Protein AF-H6LET1-F1 (afdb_monomer_lite)

Structure (mmCIF, N/CA/C/O backbone):
data_AF-H6LET1-F1
#
_entry.id   AF-H6LET1-F1
#
loop_
_atom_site.group_PDB
_atom_site.id
_atom_site.type_symbol
_atom_site.label_atom_id
_atom_site.label_alt_id
_atom_site.label_comp_id
_atom_site.label_asym_id
_atom_site.label_entity_id
_atom_site.label_seq_id
_atom_site.pdbx_PDB_ins_code
_atom_site.Cartn_x
_atom_site.Cartn_y
_atom_site.Cartn_z
_atom_site.occupancy
_atom_site.B_iso_or_equiv
_atom_site.auth_seq_id
_atom_site.auth_comp_id
_atom_site.auth_asym_id
_atom_site.auth_atom_id
_atom_site.pdbx_PDB_model_num
ATOM 1 N N . MET A 1 1 ? -11.567 -10.911 2.729 1.00 86.12 1 MET A N 1
ATOM 2 C CA . MET A 1 1 ? -10.219 -10.316 2.566 1.00 86.12 1 MET A CA 1
ATOM 3 C C . MET A 1 1 ? -9.658 -10.452 1.151 1.00 86.12 1 MET A C 1
ATOM 5 O O . MET A 1 1 ? -9.311 -9.421 0.595 1.00 86.12 1 MET A O 1
ATOM 9 N N . ARG A 1 2 ? -9.629 -11.649 0.533 1.00 95.81 2 ARG A N 1
ATOM 10 C CA . ARG A 1 2 ? -9.085 -11.860 -0.831 1.00 95.81 2 ARG A CA 1
ATOM 11 C C . ARG A 1 2 ? -9.557 -10.836 -1.877 1.00 95.81 2 ARG A C 1
ATOM 13 O O . ARG A 1 2 ? -8.729 -10.196 -2.505 1.00 95.81 2 ARG A O 1
ATOM 20 N N . ILE A 1 3 ? -10.872 -10.638 -2.006 1.00 97.50 3 ILE A N 1
ATOM 21 C CA . ILE A 1 3 ? -11.460 -9.748 -3.029 1.00 97.50 3 ILE A CA 1
ATOM 22 C C . ILE A 1 3 ? -10.980 -8.296 -2.866 1.00 97.50 3 ILE A C 1
ATOM 24 O O . ILE A 1 3 ? -10.558 -7.670 -3.833 1.00 97.50 3 ILE A O 1
ATOM 28 N N . LEU A 1 4 ? -10.995 -7.766 -1.638 1.00 95.25 4 LEU A N 1
ATOM 29 C CA . LEU A 1 4 ? -10.531 -6.401 -1.358 1.00 95.25 4 LEU A CA 1
ATOM 30 C C . LEU A 1 4 ? -9.031 -6.252 -1.623 1.00 95.25 4 LEU A C 1
ATOM 32 O O . LEU A 1 4 ? -8.590 -5.218 -2.116 1.00 95.25 4 LEU A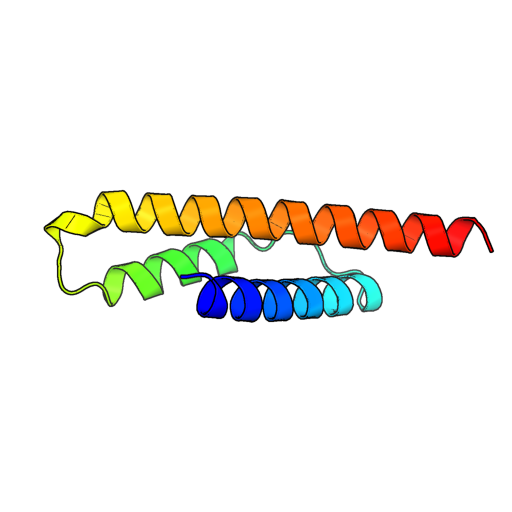 O 1
ATOM 36 N N . PHE A 1 5 ? -8.250 -7.291 -1.325 1.00 94.75 5 PHE A N 1
ATOM 37 C CA . PHE A 1 5 ? -6.826 -7.313 -1.628 1.00 94.75 5 PHE A CA 1
ATOM 38 C C . PHE A 1 5 ? -6.568 -7.271 -3.143 1.00 94.75 5 PHE A C 1
ATOM 40 O O . PHE A 1 5 ? -5.803 -6.423 -3.595 1.00 94.75 5 PHE A O 1
ATOM 47 N N . GLU A 1 6 ? -7.247 -8.110 -3.932 1.00 96.38 6 GLU A N 1
ATOM 48 C CA . GLU A 1 6 ? -7.135 -8.132 -5.401 1.00 96.38 6 GLU A CA 1
ATOM 49 C C . GLU A 1 6 ? -7.519 -6.779 -6.020 1.00 96.38 6 GLU A C 1
ATOM 51 O O . GLU A 1 6 ? -6.762 -6.228 -6.820 1.00 96.38 6 GLU A O 1
ATOM 56 N N . GLN A 1 7 ? -8.638 -6.186 -5.587 1.00 96.62 7 GLN A N 1
ATOM 57 C CA . GLN A 1 7 ? -9.060 -4.846 -6.020 1.00 96.62 7 GLN A CA 1
ATOM 58 C C . GLN A 1 7 ? -8.001 -3.787 -5.708 1.00 96.62 7 GLN A C 1
ATOM 60 O O . GLN A 1 7 ? -7.709 -2.905 -6.521 1.00 96.62 7 GLN A O 1
ATOM 65 N N . ARG A 1 8 ? -7.386 -3.886 -4.529 1.00 93.69 8 ARG A N 1
ATOM 66 C CA . ARG A 1 8 ? -6.327 -2.973 -4.129 1.00 93.69 8 ARG A CA 1
ATOM 67 C C . ARG A 1 8 ? -5.077 -3.143 -4.993 1.00 93.69 8 ARG A C 1
ATOM 69 O O . ARG A 1 8 ? -4.499 -2.140 -5.402 1.00 93.69 8 ARG A O 1
ATOM 76 N N . MET A 1 9 ? -4.662 -4.378 -5.276 1.00 95.25 9 MET A N 1
ATOM 77 C CA . MET A 1 9 ? -3.496 -4.656 -6.123 1.00 95.25 9 MET A CA 1
ATOM 78 C C . MET A 1 9 ? -3.713 -4.201 -7.569 1.00 95.25 9 MET A C 1
ATOM 80 O O . MET A 1 9 ? -2.795 -3.642 -8.163 1.00 95.25 9 MET A O 1
ATOM 84 N N . ALA A 1 10 ? -4.930 -4.327 -8.106 1.00 96.38 10 ALA A N 1
ATOM 85 C CA . ALA A 1 10 ? -5.271 -3.773 -9.417 1.00 96.38 10 ALA A CA 1
ATOM 86 C C . ALA A 1 10 ? -5.062 -2.246 -9.468 1.00 96.38 10 ALA A C 1
ATOM 88 O O . ALA A 1 10 ? -4.456 -1.731 -10.405 1.00 96.38 10 ALA A O 1
ATOM 89 N N . CYS A 1 11 ? -5.480 -1.525 -8.422 1.00 94.00 11 CYS A N 1
ATOM 90 C CA . CYS A 1 11 ? -5.235 -0.085 -8.303 1.00 94.00 11 CYS A CA 1
ATOM 91 C C . CYS A 1 11 ? -3.735 0.242 -8.189 1.00 94.00 11 CYS A C 1
ATOM 93 O O . CYS A 1 11 ? -3.242 1.153 -8.851 1.00 94.00 11 CYS A O 1
ATOM 95 N N . VAL A 1 12 ? -2.981 -0.527 -7.397 1.00 92.81 12 VAL A N 1
ATOM 96 C CA . VAL A 1 12 ? -1.522 -0.362 -7.274 1.00 92.81 12 VAL A CA 1
ATOM 97 C C . VAL A 1 12 ? -0.821 -0.545 -8.620 1.00 92.81 12 VAL A C 1
ATOM 99 O O . VAL A 1 12 ? 0.064 0.245 -8.945 1.00 92.81 12 VAL A O 1
ATOM 102 N N . LYS A 1 13 ? -1.230 -1.541 -9.411 1.00 94.44 13 LYS A N 1
ATOM 103 C CA . LYS A 1 13 ? -0.699 -1.767 -10.757 1.00 94.44 13 LYS A CA 1
ATOM 104 C C . LYS A 1 13 ? -0.964 -0.575 -11.679 1.00 94.44 13 LYS A C 1
ATOM 106 O O . LYS A 1 13 ? -0.028 -0.091 -12.302 1.00 94.44 13 LYS A O 1
ATOM 111 N N . ALA A 1 14 ? -2.189 -0.048 -11.695 1.00 92.88 14 ALA A N 1
ATOM 112 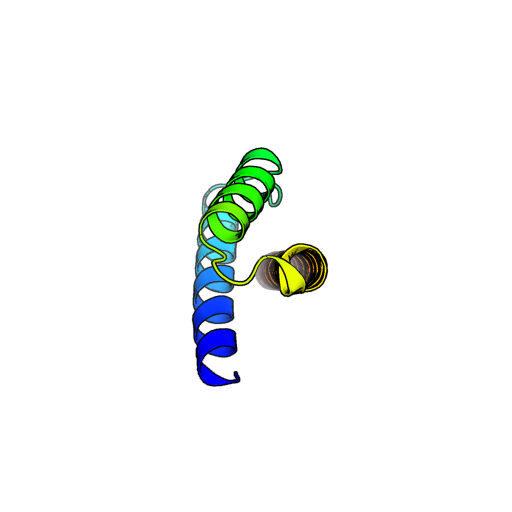C CA . ALA A 1 14 ? -2.522 1.137 -12.490 1.00 92.88 14 ALA A CA 1
ATOM 113 C C . ALA A 1 14 ? -1.677 2.365 -12.094 1.00 92.88 14 ALA A C 1
ATOM 115 O O . ALA A 1 14 ? -1.262 3.151 -12.943 1.00 92.88 14 ALA A O 1
ATOM 116 N N . VAL A 1 15 ? -1.365 2.521 -10.800 1.00 89.31 15 VAL A N 1
ATOM 117 C CA . VAL A 1 15 ? -0.442 3.568 -10.328 1.00 89.31 15 VAL A CA 1
ATOM 118 C C . VAL A 1 15 ? 0.989 3.322 -10.822 1.00 89.31 15 VAL A C 1
ATOM 120 O O . VAL A 1 15 ? 1.662 4.285 -11.183 1.00 89.31 15 VAL A O 1
ATOM 123 N N . ALA A 1 16 ? 1.458 2.070 -10.843 1.00 90.50 16 ALA A N 1
ATOM 124 C CA . ALA A 1 16 ? 2.777 1.717 -11.375 1.00 90.50 16 ALA A CA 1
ATOM 125 C C . ALA A 1 16 ? 2.886 2.072 -12.867 1.00 90.50 16 ALA A C 1
ATOM 127 O O . ALA A 1 16 ? 3.822 2.762 -13.263 1.00 90.50 16 ALA A O 1
ATOM 128 N N . GLU A 1 17 ? 1.883 1.681 -13.659 1.00 91.88 17 GLU A N 1
ATOM 129 C CA . GLU A 1 17 ? 1.770 1.995 -15.089 1.00 91.88 17 GLU A CA 1
ATOM 130 C C . GLU A 1 17 ? 1.788 3.506 -15.337 1.00 91.88 17 GLU A C 1
ATOM 132 O O . GLU A 1 17 ? 2.552 3.999 -16.167 1.00 91.88 17 GLU A O 1
ATOM 137 N N . TYR A 1 18 ? 0.992 4.265 -14.579 1.00 89.56 18 TYR A N 1
ATOM 138 C CA . TYR A 1 18 ? 0.979 5.723 -14.678 1.00 89.56 18 TYR A CA 1
ATOM 139 C C . TYR A 1 18 ? 2.355 6.337 -14.387 1.00 89.56 18 TYR A C 1
ATOM 141 O O . TYR A 1 18 ? 2.792 7.227 -15.112 1.00 89.56 18 TYR A O 1
ATOM 149 N N . LYS A 1 19 ? 3.046 5.888 -13.333 1.00 85.75 19 LYS A N 1
ATOM 150 C CA . LYS A 1 19 ? 4.360 6.433 -12.955 1.00 85.75 19 LYS A CA 1
ATOM 151 C C . LYS A 1 19 ? 5.438 6.111 -13.977 1.00 85.75 19 LYS A C 1
ATOM 153 O O . LYS A 1 19 ? 6.212 7.000 -14.313 1.00 85.75 19 LYS A O 1
ATOM 158 N N . PHE A 1 20 ? 5.442 4.880 -14.484 1.00 87.50 20 PHE A N 1
ATOM 159 C CA . PHE A 1 20 ? 6.366 4.430 -15.519 1.00 87.50 20 PHE A CA 1
ATOM 160 C C . PHE A 1 20 ? 6.266 5.302 -16.776 1.00 87.50 20 PHE A C 1
ATOM 162 O O . PHE A 1 20 ? 7.263 5.856 -17.224 1.00 87.50 20 PHE A O 1
ATOM 169 N N . ASN A 1 21 ? 5.043 5.534 -17.262 1.00 87.19 21 ASN A N 1
ATOM 170 C CA . ASN A 1 21 ? 4.803 6.325 -18.472 1.00 87.19 21 ASN A CA 1
ATOM 171 C C . ASN A 1 21 ? 5.097 7.829 -18.316 1.00 87.19 21 ASN A C 1
ATOM 173 O O . ASN A 1 21 ? 5.322 8.508 -19.311 1.00 87.19 21 ASN A O 1
ATOM 177 N N . ASN A 1 22 ? 5.053 8.367 -17.093 1.00 84.19 22 ASN A N 1
ATOM 178 C CA . ASN A 1 22 ? 5.209 9.805 -16.832 1.00 84.19 22 ASN A CA 1
ATOM 179 C C . ASN A 1 22 ? 6.534 10.170 -16.136 1.00 84.19 22 ASN A C 1
ATOM 181 O O . ASN A 1 22 ? 6.675 11.306 -15.688 1.00 84.19 22 ASN A O 1
ATOM 185 N N . HIS A 1 23 ? 7.478 9.229 -15.992 1.00 71.44 23 HIS A N 1
ATOM 186 C CA . HIS A 1 23 ? 8.726 9.401 -15.224 1.00 71.44 23 HIS A CA 1
ATOM 187 C C . HIS A 1 23 ? 8.509 9.931 -13.792 1.00 71.44 23 HIS A C 1
ATOM 189 O O . HIS A 1 23 ? 9.318 10.688 -13.259 1.00 71.44 23 HIS A O 1
ATOM 195 N N . GLY A 1 24 ? 7.381 9.573 -13.175 1.00 66.62 24 GLY A N 1
ATOM 196 C CA . GLY A 1 24 ? 7.019 10.046 -11.842 1.00 66.62 24 GLY A CA 1
ATOM 197 C C . GLY A 1 24 ? 7.733 9.266 -10.740 1.00 66.62 24 GLY A C 1
ATOM 198 O O . GLY A 1 24 ? 7.897 8.049 -10.843 1.00 66.62 24 GLY A O 1
ATOM 199 N N . ASP A 1 25 ? 8.082 9.944 -9.645 1.00 66.69 25 ASP A N 1
ATOM 200 C CA . ASP A 1 25 ? 8.697 9.294 -8.490 1.00 66.69 25 ASP A CA 1
ATOM 201 C C . ASP A 1 25 ? 7.810 8.174 -7.923 1.00 66.69 25 ASP A C 1
ATOM 203 O O . ASP A 1 25 ? 6.591 8.293 -7.733 1.00 66.69 25 ASP A O 1
ATOM 207 N N . ILE A 1 26 ? 8.450 7.051 -7.592 1.00 62.88 26 ILE A N 1
ATOM 208 C CA . ILE A 1 26 ? 7.781 5.892 -6.990 1.00 62.88 26 ILE A CA 1
ATOM 209 C C . ILE A 1 26 ? 7.222 6.244 -5.600 1.00 62.88 26 ILE A C 1
ATOM 211 O O . ILE A 1 26 ? 6.249 5.621 -5.162 1.00 62.88 26 ILE A O 1
ATOM 215 N N . PHE A 1 27 ? 7.738 7.284 -4.943 1.00 65.69 27 PHE A N 1
ATOM 216 C CA . PHE A 1 27 ? 7.426 7.621 -3.560 1.00 65.69 27 PHE A CA 1
ATOM 217 C C . PHE A 1 27 ? 6.804 9.016 -3.402 1.00 65.69 27 PHE A C 1
ATOM 219 O O . PHE A 1 27 ? 7.404 10.019 -3.764 1.00 65.69 27 PHE A O 1
ATOM 226 N N . ASP A 1 28 ? 5.614 9.067 -2.796 1.00 75.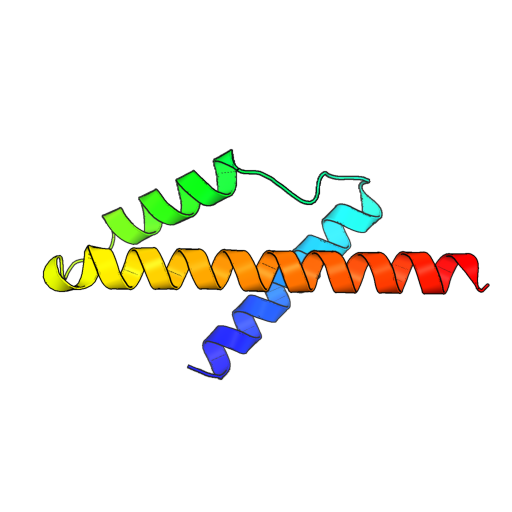31 28 ASP A N 1
ATOM 227 C CA . ASP A 1 28 ? 4.980 10.305 -2.328 1.00 75.31 28 ASP A CA 1
ATOM 228 C C . ASP A 1 28 ? 4.594 10.125 -0.855 1.00 75.31 28 ASP A C 1
ATOM 230 O O . ASP A 1 28 ? 3.509 9.629 -0.522 1.00 75.31 28 ASP A O 1
ATOM 234 N N . GLN A 1 29 ? 5.517 10.504 0.031 1.00 76.88 29 GLN A N 1
ATOM 235 C CA . GLN A 1 29 ? 5.337 10.415 1.479 1.00 76.88 29 GLN A CA 1
ATOM 236 C C . GLN A 1 29 ? 4.113 11.205 1.956 1.00 76.88 29 GLN A C 1
ATOM 238 O O . GLN A 1 29 ? 3.335 10.725 2.780 1.00 76.88 29 GLN A O 1
ATOM 243 N N . ASN A 1 30 ? 3.892 12.390 1.380 1.00 81.75 30 ASN A N 1
ATOM 244 C CA . ASN A 1 30 ? 2.787 13.266 1.755 1.00 81.75 30 ASN A CA 1
ATOM 245 C C . ASN A 1 30 ? 1.432 12.609 1.461 1.00 81.75 30 ASN A C 1
ATOM 247 O O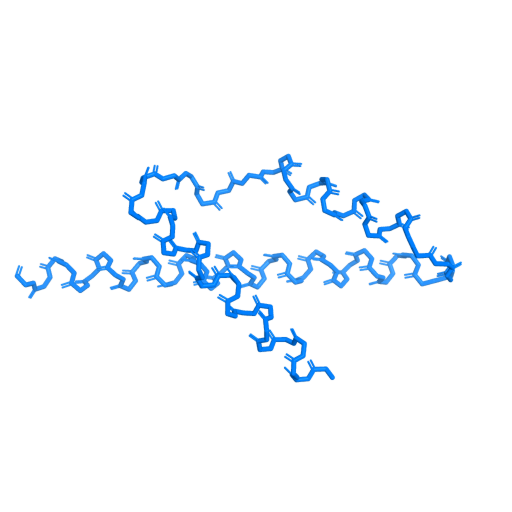 . ASN A 1 30 ? 0.474 12.767 2.224 1.00 81.75 30 ASN A O 1
ATOM 251 N N . ARG A 1 31 ? 1.326 11.854 0.362 1.00 82.44 31 ARG A N 1
ATOM 252 C CA . ARG A 1 31 ? 0.117 11.085 0.040 1.00 82.44 31 ARG A CA 1
ATOM 253 C C . ARG A 1 31 ? -0.105 9.931 1.014 1.00 82.44 31 ARG A C 1
ATOM 255 O O . ARG A 1 31 ? -1.250 9.679 1.395 1.00 82.44 31 ARG A O 1
ATOM 262 N N . GLU A 1 32 ? 0.955 9.225 1.400 1.00 84.69 32 GLU A N 1
ATOM 263 C CA . GLU A 1 32 ? 0.882 8.098 2.342 1.00 84.69 32 GLU A CA 1
ATOM 264 C C . GLU A 1 32 ? 0.409 8.556 3.727 1.00 84.69 32 GLU A C 1
ATOM 266 O O . GLU A 1 32 ? -0.544 7.993 4.270 1.00 84.69 32 GLU A O 1
ATOM 271 N N . GLU A 1 33 ? 0.973 9.647 4.242 1.00 87.50 33 GLU A N 1
ATOM 272 C CA . GLU A 1 33 ? 0.569 10.236 5.522 1.00 87.50 33 GLU A CA 1
ATOM 273 C C . GLU A 1 33 ? -0.888 10.722 5.504 1.00 87.50 33 GLU A C 1
ATOM 275 O O . GLU A 1 33 ? -1.648 10.477 6.447 1.00 87.50 33 GLU A O 1
ATOM 280 N N . LYS A 1 34 ? -1.330 11.349 4.402 1.00 90.12 34 LYS A N 1
ATOM 281 C CA . LYS A 1 34 ? -2.739 11.745 4.218 1.00 90.12 34 LYS A CA 1
ATOM 282 C C . LYS A 1 34 ? -3.679 10.539 4.208 1.00 90.12 34 LYS A C 1
ATOM 284 O O . LYS A 1 34 ? -4.777 10.623 4.761 1.00 90.12 34 LYS A O 1
ATOM 289 N N . MET A 1 35 ? -3.274 9.427 3.590 1.00 90.00 35 MET A N 1
ATOM 290 C CA . MET A 1 35 ? -4.065 8.194 3.556 1.00 90.00 35 MET A CA 1
ATOM 291 C C . MET A 1 35 ? -4.220 7.600 4.959 1.00 90.00 35 MET A C 1
ATOM 293 O O . MET A 1 35 ? -5.346 7.288 5.352 1.00 90.00 35 MET A O 1
ATOM 297 N N . LEU A 1 36 ? -3.127 7.508 5.724 1.00 91.62 36 LEU A N 1
ATOM 298 C CA . LEU A 1 36 ? -3.146 7.016 7.104 1.00 91.62 36 LEU A CA 1
ATOM 299 C C . LEU A 1 36 ? -4.057 7.878 7.983 1.00 91.62 36 LEU A C 1
ATOM 301 O O . LEU A 1 36 ? -5.012 7.359 8.560 1.00 91.62 36 LEU A O 1
ATOM 305 N N . LYS A 1 37 ? -3.852 9.205 7.992 1.00 92.38 37 LYS A N 1
ATOM 306 C CA . LYS A 1 37 ? -4.694 10.141 8.760 1.00 92.38 37 LYS A CA 1
ATOM 307 C C . LYS A 1 37 ? -6.176 10.009 8.420 1.00 92.38 37 LYS A C 1
ATOM 309 O O . LYS A 1 37 ? -6.999 9.930 9.325 1.00 92.38 37 LYS A O 1
ATOM 314 N N . LYS A 1 38 ? -6.520 9.960 7.129 1.00 94.12 38 LYS A N 1
ATOM 315 C CA . LYS A 1 38 ? -7.915 9.870 6.669 1.00 94.12 38 LYS A CA 1
ATOM 316 C C . LYS A 1 38 ? -8.592 8.564 7.084 1.00 94.12 38 LYS A C 1
ATOM 318 O O . LYS A 1 38 ? -9.794 8.559 7.328 1.00 94.12 38 LYS A O 1
ATOM 323 N N . ASN A 1 39 ? -7.860 7.453 7.093 1.00 92.31 39 ASN A N 1
ATOM 324 C CA . ASN A 1 39 ? -8.423 6.162 7.478 1.00 92.31 39 ASN A CA 1
ATOM 325 C C . ASN A 1 39 ? -8.548 6.040 8.996 1.00 92.31 39 ASN A C 1
ATOM 327 O O . ASN A 1 39 ? -9.584 5.585 9.471 1.00 92.31 39 ASN A O 1
ATOM 331 N N . LEU A 1 40 ? -7.550 6.509 9.748 1.00 92.31 40 LEU A N 1
ATOM 332 C CA . LEU A 1 40 ? -7.609 6.539 11.209 1.00 92.31 40 LEU A CA 1
ATOM 333 C C . LEU A 1 40 ? -8.717 7.465 11.717 1.00 92.31 40 LEU A C 1
ATOM 335 O O . LEU A 1 40 ? -9.436 7.096 12.635 1.00 92.31 40 LEU A O 1
ATOM 339 N N . SER A 1 41 ? -8.937 8.620 11.079 1.00 93.38 41 SER A N 1
ATOM 340 C CA . SER A 1 41 ? -10.008 9.546 11.479 1.00 93.38 41 SER A CA 1
ATOM 341 C C . SER A 1 41 ? -11.421 9.010 11.233 1.00 93.38 41 SER A C 1
ATOM 343 O O . SER A 1 41 ? -12.385 9.604 11.702 1.00 93.38 41 SER A O 1
ATOM 345 N N . LYS A 1 42 ? -11.560 7.953 10.427 1.00 93.81 42 LYS A N 1
ATOM 346 C CA . LYS A 1 42 ? -12.837 7.289 10.132 1.00 93.81 42 LYS A CA 1
ATOM 347 C C . LYS A 1 42 ? -13.029 6.002 10.931 1.00 93.81 42 LYS A C 1
ATOM 349 O O . LYS A 1 42 ? -14.063 5.359 10.782 1.00 93.81 42 LYS A O 1
ATOM 354 N N . LEU A 1 43 ? -12.034 5.596 11.717 1.00 94.12 43 LEU A N 1
ATOM 355 C CA . LEU A 1 43 ? -12.134 4.408 12.546 1.00 94.12 43 LEU A CA 1
ATOM 356 C C . LEU A 1 43 ? -13.013 4.718 13.762 1.00 94.12 43 LEU A C 1
ATOM 358 O O . LEU A 1 43 ? -12.669 5.569 14.576 1.00 94.12 43 LEU A O 1
ATOM 362 N N . GLU A 1 44 ? -14.133 4.012 13.888 1.00 93.94 44 GLU A N 1
ATOM 363 C CA . GLU A 1 44 ? -15.065 4.193 15.009 1.00 93.94 44 GLU A CA 1
ATOM 364 C C . GLU A 1 44 ? -14.596 3.450 16.270 1.00 93.94 44 GLU A C 1
ATOM 366 O O . GLU A 1 44 ? -14.688 3.963 17.383 1.00 93.94 44 GLU A O 1
ATOM 371 N N . ALA A 1 45 ? -14.035 2.252 16.096 1.00 93.69 45 ALA A N 1
ATOM 372 C CA . ALA A 1 45 ? -13.541 1.419 17.185 1.00 93.69 45 ALA A CA 1
ATOM 373 C C . ALA A 1 45 ? -12.093 1.791 17.546 1.00 93.69 45 ALA A C 1
ATOM 375 O O . ALA A 1 45 ? -11.127 1.214 17.039 1.00 93.69 45 ALA A O 1
ATOM 376 N N . SER A 1 46 ? -11.952 2.780 18.428 1.00 89.88 46 SER A N 1
ATOM 377 C CA . SER A 1 46 ? -10.660 3.344 18.847 1.00 89.88 46 SER A CA 1
ATOM 378 C C . SER A 1 46 ? -9.707 2.326 19.485 1.00 89.88 46 SER A C 1
ATOM 380 O O . SER A 1 46 ? -8.492 2.484 19.371 1.00 89.88 46 SER A O 1
ATOM 382 N N . GLU A 1 47 ? -10.227 1.249 20.079 1.00 95.69 47 GLU A N 1
ATOM 383 C CA . GLU A 1 47 ? -9.428 0.144 20.630 1.00 95.69 47 GLU A CA 1
ATOM 384 C C . GLU A 1 47 ? -8.538 -0.540 19.578 1.00 95.69 47 GLU A C 1
ATOM 386 O O . GLU A 1 47 ? -7.451 -1.023 19.899 1.00 95.69 47 GLU A O 1
ATOM 391 N N . TYR A 1 48 ? -8.938 -0.507 18.302 1.00 95.94 48 TYR A N 1
ATOM 392 C CA . TYR A 1 48 ? -8.170 -1.094 17.203 1.00 95.94 48 TYR A CA 1
ATOM 393 C C . TYR A 1 48 ? -7.239 -0.101 16.506 1.00 95.94 48 TYR A C 1
ATOM 395 O O . TYR A 1 48 ? -6.546 -0.498 15.572 1.00 95.94 48 TYR A O 1
ATOM 403 N N . ALA A 1 49 ? -7.179 1.168 16.926 1.00 94.25 49 ALA A N 1
ATOM 404 C CA . ALA A 1 49 ? -6.462 2.217 16.193 1.00 94.25 49 ALA A CA 1
ATOM 405 C C . ALA A 1 49 ? -5.000 1.858 15.902 1.00 94.25 49 ALA A C 1
ATOM 407 O O . ALA A 1 49 ? -4.557 1.959 14.759 1.00 94.25 49 ALA A O 1
ATOM 408 N N . LYS A 1 50 ? -4.277 1.356 16.909 1.00 94.88 50 LYS A N 1
ATOM 409 C CA . LYS A 1 50 ? -2.864 0.979 16.765 1.00 94.88 50 LYS A CA 1
ATOM 410 C C . LYS A 1 50 ? -2.673 -0.208 15.815 1.00 94.88 50 LYS A C 1
ATOM 412 O O . LYS A 1 50 ? -1.785 -0.181 14.968 1.00 94.88 50 LYS A O 1
ATOM 417 N N . ALA A 1 51 ? -3.520 -1.231 15.932 1.00 96.62 51 ALA A N 1
ATOM 418 C CA . ALA A 1 51 ? -3.471 -2.401 15.056 1.00 96.62 51 ALA A CA 1
ATOM 419 C C . ALA A 1 51 ? -3.851 -2.038 13.609 1.00 96.62 51 ALA A C 1
ATOM 421 O O . ALA A 1 51 ? -3.244 -2.526 12.657 1.00 96.62 51 ALA A O 1
ATOM 422 N N . TYR A 1 52 ? -4.826 -1.143 13.436 1.00 95.75 52 TYR A N 1
ATOM 423 C CA . TYR A 1 52 ? -5.260 -0.678 12.126 1.00 95.75 52 TYR A CA 1
ATOM 424 C C . TYR A 1 52 ? -4.203 0.194 11.445 1.00 95.75 52 TYR A C 1
ATOM 426 O O . TYR A 1 52 ? -3.945 0.019 10.256 1.00 95.75 52 TYR A O 1
ATOM 434 N N . GLU A 1 53 ? -3.542 1.082 12.189 1.00 95.06 53 GLU A N 1
ATOM 435 C CA . GLU A 1 53 ? -2.411 1.859 11.679 1.00 95.06 53 GLU A CA 1
ATOM 436 C C . GLU A 1 53 ? -1.299 0.946 11.148 1.00 95.06 53 GLU A C 1
ATOM 438 O O . GLU A 1 53 ? -0.873 1.107 10.003 1.00 95.06 53 GLU A O 1
ATOM 443 N N . GLN A 1 54 ? -0.892 -0.052 11.938 1.00 96.00 54 GLN A N 1
ATOM 444 C CA . GLN A 1 54 ? 0.114 -1.037 11.530 1.00 96.00 54 GLN A CA 1
ATOM 445 C C . GLN A 1 54 ? -0.314 -1.783 10.262 1.00 96.00 54 GLN A C 1
ATOM 447 O O . GLN A 1 54 ? 0.451 -1.883 9.307 1.00 96.00 54 GLN A O 1
ATOM 452 N N . PHE A 1 55 ? -1.566 -2.240 10.199 1.00 95.00 55 PHE A N 1
ATOM 453 C CA . PHE A 1 55 ? -2.096 -2.908 9.013 1.00 95.00 55 PHE A CA 1
ATOM 454 C C . PHE A 1 55 ? -2.033 -2.025 7.756 1.00 95.00 55 PHE A C 1
ATOM 456 O O . PHE A 1 55 ? -1.641 -2.491 6.683 1.00 95.00 55 PHE A O 1
ATOM 463 N N . LEU A 1 56 ? -2.384 -0.741 7.869 1.00 94.00 56 LEU A N 1
ATOM 464 C CA . LEU A 1 56 ? -2.305 0.200 6.751 1.00 94.00 56 LEU A CA 1
ATOM 465 C C . LEU A 1 56 ? -0.858 0.459 6.306 1.00 94.00 56 LEU A C 1
ATOM 467 O O . LEU A 1 56 ? -0.611 0.587 5.104 1.00 94.00 56 LEU A O 1
ATOM 471 N N . GLN A 1 57 ? 0.088 0.521 7.246 1.00 93.44 57 GLN A N 1
ATOM 472 C CA . GLN A 1 57 ? 1.517 0.664 6.955 1.00 93.44 57 GLN A CA 1
ATOM 473 C C . GLN A 1 57 ? 2.063 -0.556 6.199 1.00 93.44 57 GLN A C 1
ATOM 475 O O . GLN A 1 57 ? 2.709 -0.388 5.164 1.00 93.44 57 GLN A O 1
ATOM 480 N N . GLU A 1 58 ? 1.726 -1.772 6.631 1.00 95.06 58 GLU A N 1
ATOM 481 C CA . GLU A 1 58 ? 2.112 -3.007 5.930 1.00 95.06 58 GLU A CA 1
ATOM 482 C C . GLU A 1 58 ? 1.517 -3.067 4.520 1.00 95.06 58 GLU A C 1
ATOM 484 O O . GLU A 1 58 ? 2.188 -3.376 3.533 1.00 95.06 58 GLU A O 1
ATOM 489 N N . ILE A 1 59 ? 0.254 -2.665 4.389 1.00 93.12 59 ILE A N 1
ATOM 490 C CA . ILE A 1 59 ? -0.402 -2.528 3.095 1.00 93.12 59 ILE A CA 1
ATOM 491 C C . ILE A 1 59 ? 0.374 -1.571 2.170 1.00 93.12 59 ILE A C 1
ATOM 493 O O . ILE A 1 59 ? 0.534 -1.853 0.975 1.00 93.12 59 ILE A O 1
ATOM 497 N N . LEU A 1 60 ? 0.836 -0.424 2.678 1.00 90.88 60 LEU A N 1
ATOM 498 C CA . LEU A 1 60 ? 1.639 0.528 1.906 1.00 90.88 60 LEU A CA 1
ATOM 499 C C . LEU A 1 60 ? 2.983 -0.076 1.494 1.00 90.88 60 LEU A C 1
ATOM 501 O O . LEU A 1 60 ? 3.379 0.079 0.337 1.00 90.88 60 LEU A O 1
ATOM 505 N N . LEU A 1 61 ? 3.649 -0.792 2.400 1.00 92.31 61 LEU A N 1
ATOM 506 C CA . LEU A 1 61 ? 4.916 -1.470 2.133 1.00 92.31 61 LEU A CA 1
ATOM 507 C C . LEU A 1 61 ? 4.784 -2.463 0.969 1.00 92.31 61 LEU A C 1
ATOM 509 O O . LEU A 1 61 ? 5.498 -2.335 -0.027 1.00 92.31 61 LEU A O 1
ATOM 513 N N . VAL A 1 62 ? 3.808 -3.375 1.039 1.00 93.88 62 VAL A N 1
ATOM 514 C CA . VAL A 1 62 ? 3.541 -4.372 -0.018 1.00 93.88 62 VAL A CA 1
ATOM 515 C C . VAL A 1 62 ? 3.239 -3.695 -1.358 1.00 93.88 62 VAL A C 1
ATOM 517 O O . VAL A 1 62 ? 3.698 -4.132 -2.411 1.00 93.88 62 VAL A O 1
ATOM 520 N N . SER A 1 63 ? 2.513 -2.576 -1.330 1.00 91.62 63 SER A N 1
ATOM 521 C CA . SER A 1 63 ? 2.196 -1.814 -2.546 1.00 91.62 63 SER A CA 1
ATOM 522 C C . SER A 1 63 ? 3.426 -1.245 -3.230 1.00 91.62 63 SER A C 1
ATOM 524 O O . SER A 1 63 ? 3.473 -1.180 -4.458 1.00 91.62 63 SER A O 1
ATOM 526 N N . LYS A 1 64 ? 4.376 -0.743 -2.437 1.00 90.38 64 LYS A N 1
ATOM 527 C CA . LYS A 1 64 ? 5.613 -0.145 -2.939 1.00 90.38 64 LYS A CA 1
ATOM 528 C C . LYS A 1 64 ? 6.520 -1.212 -3.529 1.00 90.38 64 LYS A C 1
ATOM 530 O O . LYS A 1 64 ? 7.033 -1.002 -4.623 1.00 90.38 64 LYS A O 1
ATOM 535 N N . ALA A 1 65 ? 6.648 -2.349 -2.845 1.00 93.19 65 ALA A N 1
ATOM 536 C CA . ALA A 1 65 ? 7.386 -3.499 -3.354 1.00 93.19 65 ALA A CA 1
ATOM 537 C C . ALA A 1 65 ? 6.836 -3.938 -4.720 1.00 93.19 65 ALA A C 1
ATOM 539 O O . ALA A 1 65 ? 7.570 -3.927 -5.700 1.00 93.19 65 ALA A O 1
ATOM 540 N N . TYR A 1 66 ? 5.519 -4.155 -4.821 1.00 94.38 66 TYR A N 1
ATOM 541 C CA . TYR A 1 66 ? 4.889 -4.537 -6.088 1.00 94.38 66 TYR A CA 1
ATOM 542 C C . TYR A 1 66 ? 5.107 -3.508 -7.210 1.00 94.38 66 TYR A C 1
ATOM 544 O O . TYR A 1 66 ? 5.436 -3.884 -8.330 1.00 94.38 66 TYR A O 1
ATOM 552 N N . GLN A 1 67 ? 4.937 -2.207 -6.928 1.00 91.25 67 GLN A N 1
ATOM 553 C CA . GLN A 1 67 ? 5.197 -1.144 -7.913 1.00 91.25 67 GLN A CA 1
ATOM 554 C C . GLN A 1 67 ? 6.641 -1.187 -8.419 1.00 91.25 67 GLN A C 1
ATOM 556 O O . GLN A 1 67 ? 6.863 -1.102 -9.623 1.00 91.25 67 GLN A O 1
ATOM 561 N N . LYS A 1 68 ? 7.610 -1.318 -7.506 1.00 91.44 68 LYS A N 1
ATOM 562 C CA . LYS A 1 68 ? 9.034 -1.375 -7.841 1.00 91.44 68 LYS A CA 1
ATOM 563 C C . LYS A 1 68 ? 9.348 -2.593 -8.708 1.00 91.44 68 LYS A C 1
ATOM 565 O O . LYS A 1 68 ? 9.970 -2.434 -9.751 1.00 91.44 68 LYS A O 1
ATOM 570 N N . ASP A 1 69 ? 8.890 -3.774 -8.303 1.00 93.31 69 ASP A N 1
ATOM 571 C CA . ASP A 1 69 ? 9.139 -5.019 -9.035 1.00 93.31 69 ASP A CA 1
ATOM 572 C C . ASP A 1 69 ? 8.518 -4.972 -10.436 1.00 93.31 69 ASP A C 1
ATOM 574 O O . ASP A 1 69 ? 9.148 -5.365 -11.417 1.00 93.31 69 ASP A O 1
ATOM 578 N N . TRP A 1 70 ? 7.304 -4.423 -10.548 1.00 94.00 70 TRP A N 1
ATOM 579 C CA . TRP A 1 70 ? 6.633 -4.240 -11.831 1.00 94.00 70 TRP A CA 1
ATOM 580 C C . TRP A 1 70 ? 7.406 -3.289 -12.755 1.00 94.00 70 TRP A C 1
ATOM 582 O O . TRP A 1 70 ? 7.621 -3.624 -13.917 1.00 94.00 70 TRP A O 1
ATOM 592 N N . ILE A 1 71 ? 7.869 -2.141 -12.243 1.00 90.06 71 ILE A N 1
ATOM 593 C CA . ILE A 1 71 ? 8.658 -1.167 -13.018 1.00 90.06 71 ILE A CA 1
ATOM 594 C C . ILE A 1 71 ? 9.979 -1.789 -13.487 1.00 90.06 71 ILE A C 1
ATOM 596 O O . ILE A 1 71 ? 10.284 -1.738 -14.674 1.00 90.06 71 ILE A O 1
ATOM 600 N N . LEU A 1 72 ? 10.722 -2.450 -12.593 1.00 90.25 72 LEU A N 1
ATOM 601 C CA . LEU A 1 72 ? 11.991 -3.106 -12.934 1.00 90.25 72 LEU A CA 1
ATOM 602 C C . LEU A 1 72 ? 11.818 -4.203 -13.993 1.00 90.25 72 LEU A C 1
ATOM 604 O O . LEU A 1 72 ? 12.671 -4.362 -14.871 1.00 90.25 72 LEU A O 1
ATOM 608 N N . SER A 1 73 ? 10.715 -4.955 -13.927 1.00 91.38 73 SER A N 1
ATOM 609 C CA . SER A 1 73 ? 10.364 -5.931 -14.961 1.00 91.38 73 SER A CA 1
ATOM 610 C C . SER A 1 73 ? 10.168 -5.244 -16.312 1.00 91.38 73 SER A C 1
ATOM 612 O O . SER A 1 73 ? 10.710 -5.715 -17.305 1.00 91.38 73 SER A O 1
ATOM 614 N N . LYS A 1 74 ? 9.455 -4.112 -16.354 1.00 90.94 74 LYS A N 1
ATOM 615 C CA . LYS A 1 74 ? 9.209 -3.367 -17.597 1.00 90.94 74 LYS A CA 1
ATOM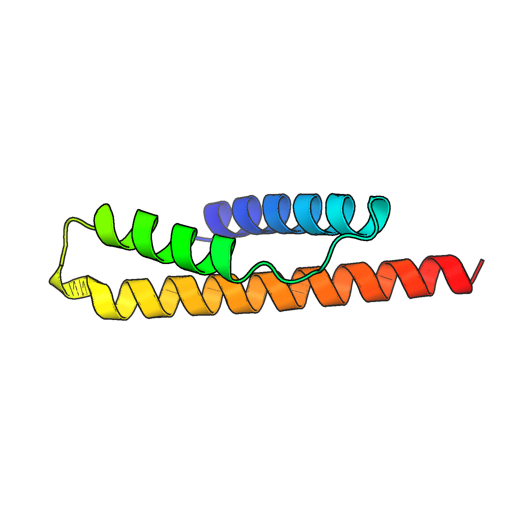 616 C C . LYS A 1 74 ? 10.464 -2.757 -18.200 1.00 90.94 74 LYS A C 1
ATOM 618 O O . LYS A 1 74 ? 10.694 -2.924 -19.391 1.00 90.94 74 LYS A O 1
ATOM 623 N N . GLU A 1 75 ? 11.320 -2.155 -17.384 1.00 86.62 75 GLU A N 1
ATOM 624 C CA . GLU A 1 75 ? 12.616 -1.641 -17.844 1.00 86.62 75 GLU A CA 1
ATOM 625 C C . GLU A 1 75 ? 13.527 -2.753 -18.389 1.00 86.62 75 GLU A C 1
ATOM 627 O O . GLU A 1 75 ? 14.378 -2.516 -19.244 1.00 86.62 75 GLU A O 1
ATOM 632 N N . SER A 1 76 ? 13.409 -3.977 -17.870 1.00 83.50 76 SER A N 1
ATOM 633 C CA . SER A 1 76 ? 14.184 -5.124 -18.359 1.00 83.50 76 SER A CA 1
ATOM 634 C C . SER A 1 76 ? 13.646 -5.652 -19.690 1.00 83.50 76 SER A C 1
ATOM 636 O O . SER A 1 76 ? 14.447 -5.954 -20.572 1.00 83.50 76 SER A O 1
ATOM 638 N N . ASP A 1 77 ? 12.322 -5.684 -19.858 1.00 80.88 77 ASP A N 1
ATOM 639 C CA . ASP A 1 77 ? 11.669 -6.057 -21.118 1.00 80.88 77 ASP A CA 1
ATOM 640 C C . ASP A 1 77 ? 12.004 -5.064 -22.251 1.00 80.88 77 ASP A C 1
ATOM 642 O O . ASP A 1 77 ? 12.262 -5.480 -23.377 1.00 80.88 77 ASP A O 1
ATOM 646 N N . GLU A 1 78 ? 12.054 -3.756 -21.963 1.00 75.06 78 GLU A N 1
ATOM 647 C CA . GLU A 1 78 ? 12.376 -2.718 -22.959 1.00 75.06 78 GLU A CA 1
ATOM 648 C C . GLU A 1 78 ? 13.850 -2.705 -23.392 1.00 75.06 78 GLU A C 1
ATOM 650 O O . GLU A 1 78 ? 14.151 -2.309 -24.512 1.00 75.06 78 GLU A O 1
ATOM 655 N N . ARG A 1 79 ? 14.780 -3.145 -22.533 1.00 63.84 79 ARG A N 1
ATOM 656 C CA . ARG A 1 79 ? 16.222 -3.219 -22.855 1.00 63.84 79 ARG A CA 1
ATOM 657 C C . ARG A 1 79 ? 16.620 -4.498 -23.592 1.00 63.84 79 ARG A C 1
ATOM 659 O O . ARG A 1 79 ? 17.719 -4.562 -24.138 1.00 63.84 79 ARG A O 1
ATOM 666 N N . GLY A 1 80 ? 15.777 -5.528 -23.539 1.00 58.59 80 GLY A N 1
ATOM 667 C CA . GLY A 1 80 ? 15.995 -6.814 -24.204 1.00 58.59 80 GLY A CA 1
ATOM 668 C C . GLY A 1 80 ? 15.452 -6.888 -25.634 1.00 58.59 80 GLY A C 1
ATOM 669 O O . GLY A 1 80 ? 15.525 -7.964 -26.226 1.00 58.59 80 GLY A O 1
ATOM 670 N N . ASN A 1 81 ? 14.903 -5.787 -26.159 1.00 47.97 81 ASN A N 1
ATOM 671 C CA . ASN A 1 81 ? 14.234 -5.694 -27.456 1.00 47.97 81 ASN A CA 1
ATOM 672 C C . ASN A 1 81 ? 14.934 -4.686 -28.376 1.00 47.97 81 ASN A C 1
ATOM 674 O O . ASN A 1 81 ? 15.299 -3.597 -27.879 1.00 47.97 81 ASN A O 1
#

pLDDT: mean 88.42, std 9.86, range [47.97, 97.5]

Radius of gyration: 15.18 Å; chains: 1; bounding box: 31×25×48 Å

Foldseek 3Di:
DVVVLVVLLVVLVVVLVVCLVVVHDLDDPVVLVVVLVVVLVPDPPVVCSVVVSVVSVVVVVVSSVSSVVVSVVVVVVVVVD

InterPro domains:
  IPR002701 Chorismate mutase II, prokaryotic-type [PF01817] (4-68)
  IPR002701 Chorismate mutase II, prokaryotic-type [PS51168] (1-71)
  IPR002701 Chorismate mutase II, prokaryotic-type [SM00830] (2-70)
  IPR036263 Chorismate mutase type II superfamily [SSF48600] (4-71)
  IPR036979 Chorismate mutase domain superfamily [G3DSA:1.20.59.10] (3-80)

Sequence (81 aa):
MRILFEQRMACVKAVAEYKFNNHGDIFDQNREEKMLKKNLSKLEASEYAKAYEQFLQEILLVSKAYQKDWILSKESDERGN

Organism: Acetobacterium woodii (strain ATCC 29683 / DSM 1030 / JCM 2381 / KCTC 1655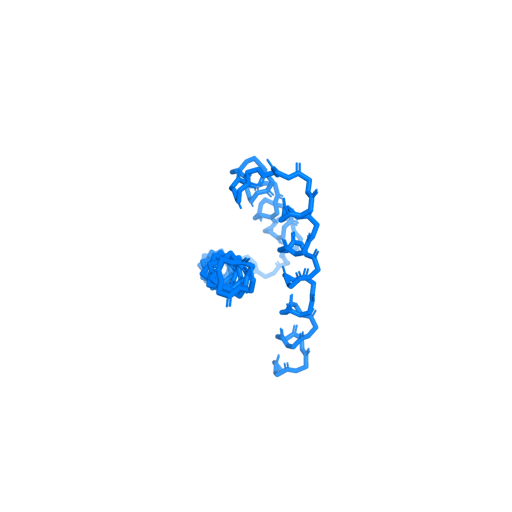 / WB1) (NCBI:txid931626)

Secondary structure (DSSP, 8-state):
-HHHHHHHHHHHHHHHHHHHHTT--S--HHHHHHHHHHHHTT-S-GGGHHHHHHHHHHHHHHHHHHHHHHHHHHHHHHHT-